Protein AF-Q4TFC7-F1 (afdb_monomer)

Structure (mmCIF, N/CA/C/O backbone):
data_AF-Q4TFC7-F1
#
_entry.id   AF-Q4TFC7-F1
#
loop_
_atom_site.group_PDB
_atom_site.id
_atom_site.type_symbol
_atom_site.label_atom_id
_atom_site.label_alt_id
_atom_site.label_comp_id
_atom_site.label_asym_id
_atom_site.label_entity_id
_atom_site.label_seq_id
_atom_site.pdbx_PDB_ins_code
_atom_site.Cartn_x
_atom_site.Cartn_y
_atom_site.Cartn_z
_atom_site.occupancy
_atom_site.B_iso_or_equiv
_atom_site.auth_seq_id
_atom_site.auth_comp_id
_atom_site.auth_asym_id
_atom_site.auth_atom_id
_atom_site.pdbx_PDB_model_num
ATOM 1 N N . GLN A 1 1 ? 28.797 12.409 16.904 1.00 44.72 1 GLN A N 1
ATOM 2 C CA . GLN A 1 1 ? 28.535 11.379 15.875 1.00 44.72 1 GLN A CA 1
ATOM 3 C C . GLN A 1 1 ? 27.149 11.685 15.314 1.00 44.72 1 GLN A C 1
ATOM 5 O O . GLN A 1 1 ? 26.218 11.717 16.105 1.00 44.72 1 GLN A O 1
ATOM 10 N N . LYS A 1 2 ? 27.008 12.078 14.038 1.00 45.78 2 LYS A N 1
ATOM 11 C CA . LYS A 1 2 ? 25.691 12.426 13.467 1.00 45.78 2 LYS A CA 1
ATOM 12 C C . LYS A 1 2 ? 24.937 11.140 13.123 1.00 45.78 2 LYS A C 1
ATOM 14 O O . LYS A 1 2 ? 25.306 10.458 12.175 1.00 45.78 2 LYS A O 1
ATOM 19 N N . THR A 1 3 ? 23.917 10.812 13.905 1.00 55.91 3 THR A N 1
ATOM 20 C CA . THR A 1 3 ? 22.926 9.766 13.620 1.00 55.91 3 THR A CA 1
ATOM 21 C C . THR A 1 3 ? 21.731 10.404 12.922 1.00 55.91 3 THR A C 1
ATOM 23 O O . THR A 1 3 ? 20.674 10.575 13.521 1.00 55.91 3 THR A O 1
ATOM 26 N N . GLU A 1 4 ? 21.908 10.823 11.671 1.00 63.78 4 GLU A N 1
ATOM 27 C CA . GLU A 1 4 ? 20.755 11.184 10.846 1.00 63.78 4 GLU A CA 1
ATOM 28 C C . GLU A 1 4 ? 20.077 9.878 10.412 1.00 63.78 4 GLU A C 1
ATOM 30 O O . GLU A 1 4 ? 20.639 9.092 9.646 1.00 63.78 4 GLU A O 1
ATOM 35 N N . HIS A 1 5 ? 18.889 9.607 10.952 1.00 62.84 5 HIS A N 1
ATOM 36 C CA . HIS A 1 5 ? 18.034 8.523 10.479 1.00 62.84 5 HIS A CA 1
ATOM 37 C C . HIS A 1 5 ? 17.412 8.948 9.146 1.00 62.84 5 HIS A C 1
ATOM 39 O O . HIS A 1 5 ? 16.346 9.561 9.109 1.00 62.84 5 HIS A O 1
ATOM 45 N N . TYR A 1 6 ? 18.079 8.630 8.038 1.00 60.88 6 TYR A N 1
ATOM 46 C CA . TYR A 1 6 ? 17.467 8.736 6.717 1.00 60.88 6 TYR A CA 1
ATOM 47 C C . TYR A 1 6 ? 16.341 7.696 6.620 1.00 60.88 6 TYR A C 1
ATOM 49 O O . TYR A 1 6 ? 16.592 6.494 6.556 1.00 60.88 6 TYR A O 1
ATOM 57 N N . SER A 1 7 ? 15.093 8.159 6.682 1.00 75.12 7 SER A N 1
ATOM 58 C CA . SER A 1 7 ? 13.904 7.340 6.423 1.00 75.12 7 SER A CA 1
ATOM 59 C C . SER A 1 7 ? 13.715 7.147 4.912 1.00 75.12 7 SER A C 1
ATOM 61 O O . SER A 1 7 ? 14.156 7.984 4.127 1.00 75.12 7 SER A O 1
ATOM 63 N N . SER A 1 8 ? 13.016 6.082 4.506 1.00 85.62 8 SER A N 1
ATOM 64 C CA . SER A 1 8 ? 12.772 5.684 3.108 1.00 85.62 8 SER A CA 1
ATOM 65 C C . SER A 1 8 ? 13.956 4.951 2.450 1.00 85.62 8 SER A C 1
ATOM 67 O O . SER A 1 8 ? 14.338 3.879 2.919 1.00 85.62 8 SER A O 1
ATOM 69 N N . TYR A 1 9 ? 14.521 5.476 1.359 1.00 89.62 9 TYR A N 1
ATOM 70 C CA . TYR A 1 9 ? 15.613 4.864 0.597 1.00 89.62 9 TYR A CA 1
ATOM 71 C C . TYR A 1 9 ? 16.769 5.854 0.367 1.00 89.62 9 TYR A C 1
ATOM 73 O O . TYR A 1 9 ? 16.539 7.063 0.355 1.00 89.62 9 TYR A O 1
ATOM 81 N N . PRO A 1 10 ? 18.015 5.378 0.153 1.00 90.00 10 PRO A N 1
ATOM 82 C CA . PRO A 1 10 ? 19.226 6.205 0.269 1.00 90.00 10 PRO A CA 1
ATOM 83 C C . PRO A 1 10 ? 19.317 7.454 -0.623 1.00 90.00 10 PRO A C 1
ATOM 85 O O . PRO A 1 10 ? 20.075 8.363 -0.301 1.00 90.00 10 PRO A O 1
ATOM 88 N N . VAL A 1 11 ? 18.580 7.503 -1.737 1.00 93.38 11 VAL A N 1
ATOM 89 C CA . VAL A 1 11 ? 18.606 8.621 -2.703 1.00 93.38 11 VAL A CA 1
ATOM 90 C C . VAL A 1 11 ? 17.291 9.405 -2.776 1.00 93.38 11 VAL A C 1
ATOM 92 O O . VAL A 1 11 ? 17.099 10.184 -3.709 1.00 93.38 11 VAL A O 1
ATOM 95 N N . TYR A 1 12 ? 16.380 9.198 -1.822 1.00 92.44 12 TYR A N 1
ATOM 96 C CA . TYR A 1 12 ? 15.073 9.856 -1.777 1.00 92.44 12 TYR A CA 1
ATOM 97 C C . TYR A 1 12 ? 15.181 11.384 -1.889 1.00 92.44 12 TYR A C 1
ATOM 99 O O . TYR A 1 12 ? 15.968 11.999 -1.167 1.00 92.44 12 TYR A O 1
ATOM 107 N N . HIS A 1 13 ? 14.390 11.988 -2.787 1.00 92.12 13 HIS A N 1
ATOM 108 C CA . HIS A 1 13 ? 14.385 13.435 -3.054 1.00 92.12 13 HIS A CA 1
ATOM 109 C C . HIS A 1 13 ? 15.771 14.038 -3.340 1.00 92.12 13 HIS A C 1
ATOM 111 O O . HIS A 1 13 ? 16.016 15.220 -3.095 1.00 92.12 13 HIS A O 1
ATOM 117 N N . SER A 1 14 ? 16.690 13.235 -3.869 1.00 93.75 14 SER A N 1
ATOM 118 C CA . SER A 1 14 ? 18.005 13.699 -4.295 1.00 93.75 14 SER A CA 1
ATOM 119 C C . SER A 1 14 ? 18.101 13.738 -5.816 1.00 93.75 14 SER A C 1
ATOM 121 O O . SER A 1 14 ? 17.331 13.0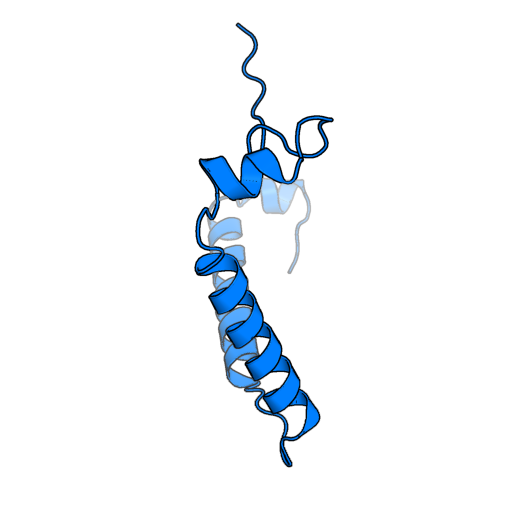98 -6.528 1.00 93.75 14 SER A O 1
ATOM 123 N N . VAL A 1 15 ? 19.124 14.425 -6.322 1.00 96.56 15 VAL A N 1
ATOM 124 C CA . VAL A 1 15 ? 19.464 14.418 -7.756 1.00 96.56 15 VAL A CA 1
ATOM 125 C C . VAL A 1 15 ? 19.871 13.033 -8.281 1.00 96.56 15 VAL A C 1
ATOM 127 O O . VAL A 1 15 ? 19.996 12.855 -9.487 1.00 96.56 15 VAL A O 1
ATOM 130 N N . TYR A 1 16 ? 20.086 12.058 -7.390 1.00 96.38 16 TYR A N 1
ATOM 131 C CA . TYR A 1 16 ? 20.465 10.685 -7.730 1.00 96.38 16 TYR A CA 1
ATOM 132 C C . TYR A 1 16 ? 19.262 9.742 -7.887 1.00 96.38 16 TYR A C 1
ATOM 134 O O . TYR A 1 16 ? 19.440 8.540 -8.082 1.00 96.38 16 TYR A O 1
ATOM 142 N N . GLU A 1 17 ? 18.037 10.262 -7.815 1.00 96.00 17 GLU A N 1
ATOM 143 C CA . GLU A 1 17 ? 16.820 9.528 -8.164 1.00 96.00 17 GLU A CA 1
ATOM 144 C C . GLU A 1 17 ? 16.648 9.482 -9.694 1.00 96.00 17 GLU A C 1
ATOM 146 O O . GLU A 1 17 ? 15.828 10.186 -10.280 1.00 96.00 17 GLU A O 1
ATOM 151 N N . THR A 1 18 ? 17.486 8.684 -10.360 1.00 97.56 18 THR A N 1
ATOM 152 C CA . THR A 1 18 ? 17.556 8.601 -11.828 1.00 97.56 18 THR A CA 1
ATOM 153 C C . THR A 1 18 ? 17.066 7.256 -12.367 1.00 97.56 18 THR A C 1
ATOM 155 O O . THR A 1 18 ? 16.858 6.301 -11.621 1.00 97.56 18 THR A O 1
ATOM 158 N N . PHE A 1 19 ? 16.896 7.134 -13.685 1.00 97.56 19 PHE A N 1
ATOM 159 C CA . PHE A 1 19 ? 16.556 5.844 -14.296 1.00 97.56 19 PHE A CA 1
ATOM 160 C C . PHE A 1 19 ? 17.645 4.789 -14.044 1.00 97.56 19 PHE A C 1
ATOM 162 O O . PHE A 1 19 ? 17.337 3.643 -13.723 1.00 97.56 19 PHE A O 1
ATOM 169 N N . GLU A 1 20 ? 18.918 5.181 -14.112 1.00 98.12 20 GLU A N 1
ATOM 170 C CA . GLU A 1 20 ? 20.059 4.282 -13.945 1.00 98.12 20 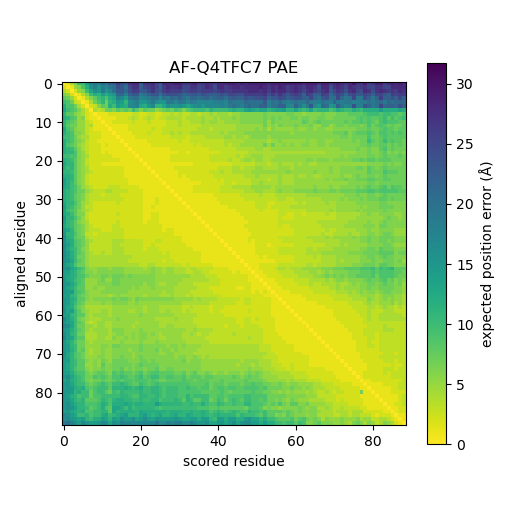GLU A CA 1
ATOM 171 C C . GLU A 1 20 ? 20.080 3.639 -12.564 1.00 98.12 20 GLU A C 1
ATOM 173 O O . GLU A 1 20 ? 20.501 2.489 -12.451 1.00 98.12 20 GLU A O 1
ATOM 178 N N . ILE A 1 21 ? 19.634 4.339 -11.509 1.00 97.44 21 ILE A N 1
ATOM 179 C CA . ILE A 1 21 ? 19.579 3.708 -10.191 1.00 97.44 21 ILE A CA 1
ATOM 180 C C . ILE A 1 21 ? 18.530 2.595 -10.177 1.00 97.44 21 ILE A C 1
ATOM 182 O O . ILE A 1 21 ? 18.794 1.508 -9.659 1.00 97.44 21 ILE A O 1
ATOM 186 N N . VAL A 1 22 ? 17.376 2.829 -10.808 1.00 97.81 22 VAL A N 1
ATOM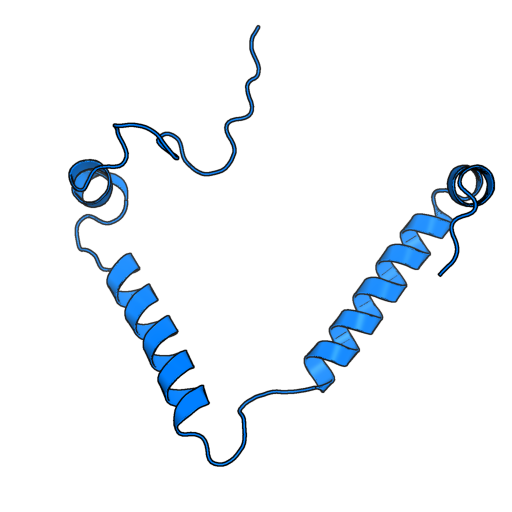 187 C CA . VAL A 1 22 ? 16.295 1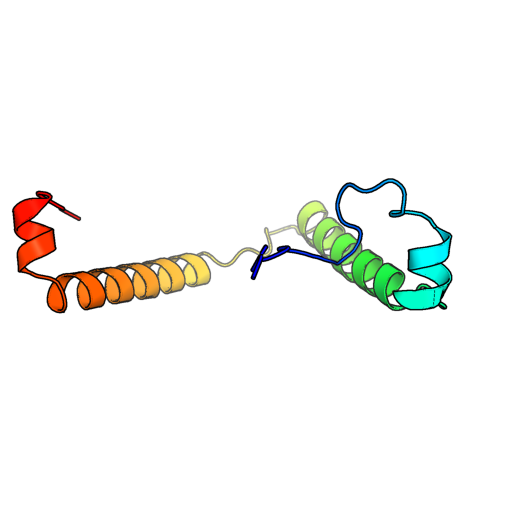.845 -10.908 1.00 97.81 22 VAL A CA 1
ATOM 188 C C . VAL A 1 22 ? 16.742 0.643 -11.731 1.00 97.81 22 VAL A C 1
ATOM 190 O O . VAL A 1 22 ? 16.653 -0.486 -11.254 1.00 97.81 22 VAL A O 1
ATOM 193 N N . GLU A 1 23 ? 17.278 0.885 -12.925 1.00 98.19 23 GLU A N 1
ATOM 194 C CA . GLU A 1 23 ? 17.741 -0.154 -13.845 1.00 98.19 23 GLU A CA 1
ATOM 195 C C . GLU A 1 23 ? 18.923 -0.948 -13.275 1.00 98.19 23 GLU A C 1
ATOM 197 O O . GLU A 1 23 ? 18.988 -2.159 -13.434 1.00 98.19 23 GLU A O 1
ATOM 202 N N . LYS A 1 24 ? 19.874 -0.320 -12.583 1.00 97.81 24 LYS A N 1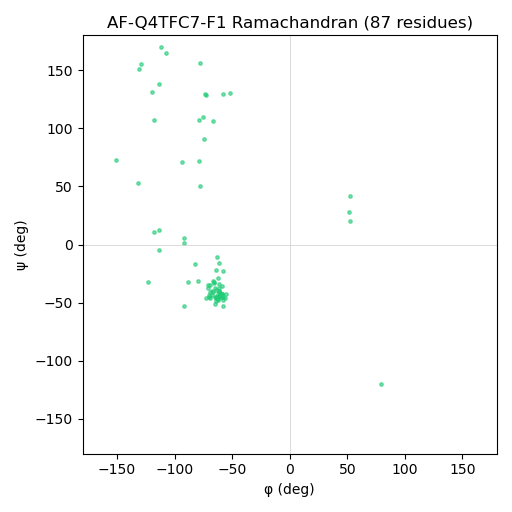
ATOM 203 C CA . LYS A 1 24 ? 21.073 -1.042 -12.125 1.00 97.81 24 LYS A CA 1
ATOM 204 C C . LYS A 1 24 ? 20.902 -1.691 -10.760 1.00 97.81 24 LYS A C 1
ATOM 206 O O . LYS A 1 24 ? 21.502 -2.737 -10.521 1.00 97.81 24 LYS A O 1
ATOM 211 N N . PHE A 1 25 ? 20.110 -1.093 -9.868 1.00 96.50 25 PHE A N 1
ATOM 212 C CA . PHE A 1 25 ? 20.090 -1.491 -8.457 1.00 96.50 25 PHE A CA 1
ATOM 213 C C . PHE A 1 25 ? 18.712 -1.908 -7.929 1.00 96.50 25 PHE A C 1
ATOM 215 O O . PHE A 1 25 ? 18.660 -2.799 -7.083 1.00 96.50 25 PHE A O 1
ATOM 222 N N . TYR A 1 26 ? 17.600 -1.334 -8.407 1.00 96.81 26 TYR A N 1
ATOM 223 C CA . TYR A 1 26 ? 16.268 -1.676 -7.872 1.00 96.81 26 TYR A CA 1
ATOM 224 C C . TYR A 1 26 ? 15.585 -2.809 -8.638 1.00 96.81 26 TYR A C 1
ATOM 226 O O . TYR A 1 26 ? 15.117 -3.777 -8.035 1.00 96.81 26 TYR A O 1
ATOM 234 N N . ASP A 1 27 ? 15.474 -2.695 -9.960 1.00 98.38 27 ASP A N 1
ATOM 235 C CA . ASP A 1 27 ? 14.714 -3.631 -10.788 1.00 98.38 27 ASP A CA 1
ATOM 236 C C . ASP A 1 27 ? 15.268 -3.751 -12.220 1.00 98.38 27 ASP A C 1
ATOM 238 O O . ASP A 1 27 ? 14.627 -3.305 -13.172 1.00 98.38 27 ASP A O 1
ATOM 242 N N . PRO A 1 28 ? 16.428 -4.412 -12.405 1.00 98.31 28 PRO A N 1
ATOM 243 C CA . PRO A 1 28 ? 17.115 -4.465 -13.703 1.00 98.31 28 PRO A CA 1
ATOM 244 C C . PRO A 1 28 ? 16.360 -5.108 -14.857 1.00 98.31 28 PRO A C 1
ATOM 246 O O . PRO A 1 28 ? 16.732 -4.965 -16.018 1.00 98.31 28 PRO A O 1
ATOM 249 N N . HIS A 1 29 ? 15.304 -5.852 -14.556 1.00 98.06 29 HIS A N 1
ATOM 250 C CA . HIS A 1 29 ? 14.464 -6.490 -15.565 1.00 98.06 29 HIS A CA 1
ATOM 251 C C . HIS A 1 29 ? 13.026 -5.976 -15.521 1.00 98.06 29 HIS A C 1
ATOM 253 O O . HIS A 1 29 ? 12.149 -6.589 -16.127 1.00 98.06 29 HIS A O 1
ATOM 259 N N . LEU A 1 30 ? 12.779 -4.902 -14.762 1.00 97.94 30 LEU A N 1
ATOM 260 C CA . LEU A 1 30 ? 11.470 -4.290 -14.534 1.00 97.94 30 LEU A CA 1
ATOM 261 C C . LEU A 1 30 ? 10.390 -5.280 -14.062 1.00 97.94 30 LEU A C 1
ATOM 263 O O . LEU A 1 30 ? 9.196 -5.016 -14.187 1.00 97.94 30 LEU A O 1
ATOM 267 N N . LYS A 1 31 ? 10.780 -6.439 -13.516 1.00 98.62 31 LYS A N 1
ATOM 268 C CA . LYS A 1 31 ? 9.842 -7.509 -13.147 1.00 98.62 31 LYS A CA 1
ATOM 269 C C . LYS A 1 31 ? 9.013 -7.120 -11.931 1.00 98.62 31 LYS A C 1
ATOM 271 O O . LYS A 1 31 ? 7.842 -7.485 -11.855 1.00 98.62 31 LYS A O 1
ATOM 276 N N . ARG A 1 32 ? 9.599 -6.382 -10.985 1.00 98.38 32 ARG A N 1
ATOM 277 C CA . ARG A 1 32 ? 8.897 -5.900 -9.787 1.00 98.38 32 ARG A CA 1
ATOM 278 C C . ARG A 1 32 ? 7.932 -4.783 -10.159 1.00 98.38 32 ARG A C 1
ATOM 280 O O . ARG A 1 32 ? 6.773 -4.837 -9.762 1.00 98.38 32 ARG A O 1
ATOM 287 N N . LEU A 1 33 ? 8.375 -3.820 -10.964 1.00 98.44 33 LEU A N 1
ATOM 288 C CA . LEU A 1 33 ? 7.529 -2.744 -11.479 1.00 98.44 33 LEU A CA 1
ATOM 289 C C . LEU A 1 33 ? 6.384 -3.295 -12.337 1.00 98.44 33 LEU A C 1
ATOM 291 O O . LEU A 1 33 ? 5.244 -2.865 -12.172 1.00 98.44 33 LEU A O 1
ATOM 295 N N . HIS A 1 34 ? 6.650 -4.306 -13.166 1.00 98.69 34 HIS A N 1
ATOM 296 C CA . HIS A 1 34 ? 5.621 -5.018 -13.921 1.00 98.69 34 HIS A CA 1
ATOM 297 C C . HIS A 1 34 ? 4.615 -5.727 -13.004 1.00 98.69 34 HIS A C 1
ATOM 299 O O . HIS A 1 34 ? 3.411 -5.550 -13.174 1.00 98.69 34 HIS A O 1
ATOM 305 N N . ALA A 1 35 ? 5.074 -6.464 -11.988 1.00 98.75 35 ALA A N 1
ATOM 306 C CA . ALA A 1 35 ? 4.178 -7.110 -11.026 1.00 98.75 35 ALA A CA 1
ATOM 307 C C . ALA A 1 35 ? 3.308 -6.087 -10.271 1.00 98.75 35 ALA A C 1
ATOM 309 O O . ALA A 1 35 ? 2.103 -6.283 -10.121 1.00 98.75 35 ALA A O 1
ATOM 310 N N . VAL A 1 36 ? 3.885 -4.955 -9.852 1.00 98.69 36 VAL A N 1
ATOM 311 C CA . VAL A 1 36 ? 3.136 -3.851 -9.230 1.00 98.69 36 VAL A CA 1
ATOM 312 C C . VAL A 1 36 ? 2.087 -3.289 -10.190 1.00 98.69 36 VAL A C 1
ATOM 314 O O . VAL A 1 36 ? 0.958 -3.033 -9.769 1.00 98.69 36 VAL A O 1
ATOM 317 N N . ALA A 1 37 ? 2.425 -3.123 -11.471 1.00 98.69 37 ALA A N 1
ATOM 318 C CA . ALA A 1 37 ? 1.479 -2.671 -12.485 1.00 98.69 37 ALA A CA 1
ATOM 319 C C . ALA A 1 37 ? 0.319 -3.660 -12.664 1.00 98.69 37 ALA A C 1
ATOM 321 O O . ALA A 1 37 ? -0.832 -3.233 -12.703 1.00 98.69 37 ALA A O 1
ATOM 322 N N . GLN A 1 38 ? 0.593 -4.967 -12.691 1.00 98.69 38 GLN A N 1
ATOM 323 C CA . GLN A 1 38 ? -0.442 -6.001 -12.776 1.00 98.69 38 GLN A CA 1
ATOM 324 C C . GLN A 1 38 ? -1.371 -5.987 -11.558 1.00 98.69 38 GLN A C 1
ATOM 326 O O . GLN A 1 38 ? -2.587 -6.020 -11.724 1.00 98.69 38 GLN A O 1
ATOM 331 N N . VAL A 1 39 ? -0.826 -5.880 -10.342 1.00 98.69 39 VAL A N 1
ATOM 332 C CA . VAL A 1 39 ? -1.630 -5.816 -9.109 1.00 98.69 39 VAL A CA 1
ATOM 333 C C . VAL A 1 39 ? -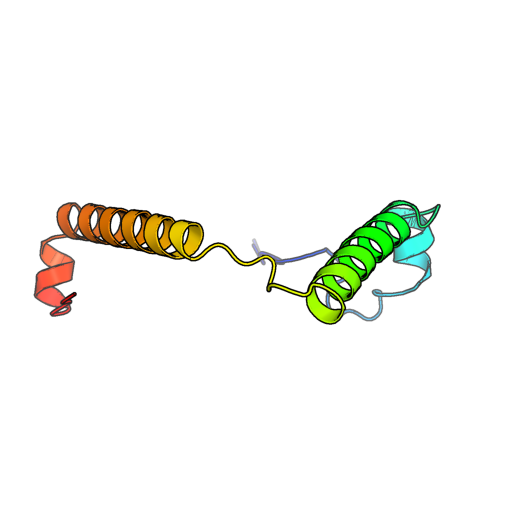2.500 -4.559 -9.083 1.00 98.69 39 VAL A C 1
ATOM 335 O O . VAL A 1 39 ? -3.701 -4.646 -8.833 1.00 98.69 39 VAL A O 1
ATOM 338 N N . ARG A 1 40 ? -1.921 -3.387 -9.373 1.00 98.75 40 ARG A N 1
ATOM 339 C CA . ARG A 1 40 ? -2.662 -2.114 -9.399 1.00 98.75 40 ARG A CA 1
ATOM 340 C C . ARG A 1 40 ? -3.725 -2.105 -10.491 1.00 98.75 40 ARG A C 1
ATOM 342 O O . ARG A 1 40 ? -4.855 -1.712 -10.225 1.00 98.75 40 ARG A O 1
ATOM 349 N N . GLY A 1 41 ? -3.370 -2.561 -11.691 1.00 98.50 41 GLY A N 1
ATOM 350 C CA . GLY A 1 41 ? -4.296 -2.701 -12.807 1.00 98.50 41 GLY A CA 1
ATOM 351 C C . GLY A 1 41 ? -5.452 -3.623 -12.440 1.00 98.50 41 GLY A C 1
ATOM 352 O O . GLY A 1 41 ? -6.599 -3.203 -12.507 1.00 98.50 41 GLY A O 1
ATOM 353 N N . GLY A 1 42 ? -5.158 -4.832 -11.957 1.00 98.25 42 GLY A N 1
ATOM 354 C CA . GLY A 1 42 ? -6.173 -5.796 -11.532 1.00 98.25 42 GLY A CA 1
ATOM 355 C C . GLY A 1 42 ? -7.129 -5.238 -10.477 1.00 98.25 42 GLY A C 1
ATOM 356 O O . GLY A 1 42 ? -8.337 -5.411 -10.605 1.00 98.25 42 GLY A O 1
ATOM 357 N N . LEU A 1 43 ? -6.615 -4.505 -9.484 1.00 98.44 43 LEU A N 1
ATOM 358 C CA . LEU A 1 43 ? -7.450 -3.851 -8.475 1.00 98.44 43 LEU A CA 1
ATOM 359 C C . LEU A 1 43 ? -8.377 -2.788 -9.086 1.00 98.44 43 LEU A C 1
ATOM 361 O O . LEU A 1 43 ? -9.560 -2.761 -8.762 1.00 98.44 43 LEU A O 1
ATOM 365 N N . ILE A 1 44 ? -7.859 -1.929 -9.970 1.00 98.31 44 ILE A N 1
ATOM 366 C CA . ILE A 1 44 ? -8.657 -0.896 -10.650 1.00 98.31 44 ILE A CA 1
ATOM 367 C C . ILE A 1 44 ? -9.743 -1.541 -11.511 1.00 98.31 44 ILE A C 1
ATOM 369 O O . ILE A 1 44 ? -10.897 -1.137 -11.422 1.00 98.31 44 ILE A O 1
ATOM 373 N N . PHE A 1 45 ? -9.386 -2.553 -12.303 1.00 98.19 45 PHE A N 1
ATOM 374 C CA . PHE A 1 45 ? -10.336 -3.295 -13.129 1.00 98.19 45 PHE A CA 1
ATOM 375 C C . PHE A 1 45 ? -11.445 -3.914 -12.279 1.00 98.19 45 PHE A C 1
ATOM 377 O O . PHE A 1 45 ? -12.620 -3.723 -12.578 1.00 98.19 45 PHE A O 1
ATOM 384 N N . LEU A 1 46 ? -11.084 -4.585 -11.181 1.00 97.88 46 LEU A N 1
ATOM 385 C CA . LEU A 1 46 ? -12.058 -5.182 -10.275 1.00 97.88 46 LEU A CA 1
ATOM 386 C C . LEU A 1 46 ? -12.997 -4.119 -9.686 1.00 97.88 46 LEU A C 1
ATOM 388 O O . LEU A 1 46 ? -14.205 -4.315 -9.670 1.00 97.88 46 LEU A O 1
ATOM 392 N N . LEU A 1 47 ? -12.472 -2.984 -9.226 1.00 98.00 47 LEU A N 1
ATOM 393 C CA . LEU A 1 47 ? -13.293 -1.923 -8.638 1.00 98.00 47 LEU A CA 1
ATOM 394 C C . LEU A 1 47 ? -14.193 -1.217 -9.662 1.00 98.00 47 LEU A C 1
ATOM 396 O O . LEU A 1 47 ? -15.295 -0.812 -9.306 1.00 98.00 47 LEU A O 1
ATOM 400 N N . ALA A 1 48 ? -13.730 -1.053 -10.902 1.00 97.81 48 ALA A N 1
ATOM 401 C CA . ALA A 1 48 ? -14.454 -0.329 -11.943 1.00 97.81 48 ALA A CA 1
ATOM 402 C C . ALA A 1 48 ? -15.566 -1.158 -12.605 1.00 97.81 48 ALA A C 1
ATOM 404 O O . ALA A 1 48 ? -16.559 -0.580 -13.038 1.00 97.81 48 ALA A O 1
ATOM 405 N N . ASP A 1 49 ? -15.393 -2.480 -12.692 1.00 97.38 49 ASP A N 1
ATOM 406 C CA . ASP A 1 49 ? -16.258 -3.357 -13.497 1.00 97.38 49 ASP A CA 1
ATOM 407 C C . ASP A 1 49 ? -17.092 -4.350 -12.666 1.00 97.38 49 ASP A C 1
ATOM 409 O O . ASP A 1 49 ? -17.938 -5.070 -13.196 1.00 97.38 49 ASP A O 1
ATOM 413 N N . SER A 1 50 ? -16.900 -4.412 -11.344 1.00 97.75 50 SER A N 1
ATOM 414 C CA . SER A 1 50 ? -17.709 -5.307 -10.507 1.00 97.75 50 SER A CA 1
ATOM 415 C C . SER A 1 50 ? -19.146 -4.803 -10.348 1.00 97.75 50 SER A C 1
ATOM 417 O O . SER A 1 50 ? -19.374 -3.684 -9.892 1.00 97.75 50 SER A O 1
ATOM 419 N N . LEU A 1 51 ? -20.129 -5.675 -10.610 1.00 97.81 51 LEU A N 1
ATOM 420 C CA . LEU A 1 51 ? -21.557 -5.402 -10.372 1.00 97.81 51 LEU A CA 1
ATOM 421 C C . LEU A 1 51 ? -21.860 -5.072 -8.898 1.00 97.81 51 LEU A C 1
ATOM 423 O O . LEU A 1 51 ? -22.721 -4.246 -8.603 1.00 97.81 51 LEU A O 1
ATOM 427 N N . LEU A 1 52 ? -21.152 -5.732 -7.978 1.00 97.19 52 LEU A N 1
ATOM 428 C CA . LEU A 1 52 ? -21.157 -5.443 -6.548 1.00 97.19 52 LEU A CA 1
ATOM 429 C C . LEU A 1 52 ? -19.736 -5.078 -6.129 1.00 97.19 52 LEU A C 1
ATOM 431 O O . LEU A 1 52 ? -18.802 -5.813 -6.443 1.00 97.19 52 LEU A O 1
ATOM 435 N N . LEU A 1 53 ? -19.574 -3.978 -5.392 1.00 96.81 53 LEU A N 1
ATOM 436 C CA . LEU A 1 53 ? -18.253 -3.555 -4.938 1.00 96.81 53 LEU A CA 1
ATOM 437 C C . LEU A 1 53 ? -17.584 -4.666 -4.107 1.00 96.81 53 LEU A C 1
ATOM 439 O O . LEU A 1 53 ? -18.194 -5.151 -3.150 1.00 96.81 53 LEU A O 1
ATOM 443 N N . PRO A 1 54 ? -16.331 -5.043 -4.418 1.00 96.81 54 PRO A N 1
ATOM 444 C CA . PRO A 1 54 ? -15.593 -6.108 -3.737 1.00 96.81 54 PRO A CA 1
ATOM 445 C C . PRO A 1 54 ? -15.034 -5.626 -2.384 1.00 96.81 54 PRO A C 1
ATOM 447 O O . PRO A 1 54 ? -13.841 -5.745 -2.109 1.00 96.81 54 PRO A O 1
ATOM 450 N N . LEU A 1 55 ? -15.881 -5.020 -1.552 1.00 96.88 55 LEU A N 1
ATOM 451 C CA . LEU A 1 55 ? -15.535 -4.476 -0.241 1.00 96.88 55 LEU A CA 1
ATOM 452 C C . LEU A 1 55 ? -16.237 -5.278 0.855 1.00 96.88 55 LEU A C 1
ATOM 454 O O . LEU A 1 55 ? -17.423 -5.581 0.747 1.00 96.88 55 LEU A O 1
ATOM 458 N N . ASP A 1 56 ? -15.515 -5.570 1.934 1.00 96.81 56 ASP A N 1
ATOM 459 C CA . ASP A 1 56 ? -16.047 -6.286 3.092 1.00 96.81 56 ASP A CA 1
ATOM 460 C C . ASP A 1 56 ? -15.987 -5.404 4.345 1.00 96.81 56 ASP A C 1
ATOM 462 O O . ASP A 1 56 ? -14.926 -5.161 4.924 1.00 96.81 56 ASP A O 1
ATOM 466 N N . VAL A 1 57 ? -17.156 -4.930 4.781 1.00 97.56 57 VAL A N 1
ATOM 467 C CA . VAL A 1 57 ? -17.299 -4.064 5.961 1.00 97.56 57 VAL A CA 1
ATOM 468 C C . VAL A 1 57 ? -16.894 -4.757 7.265 1.00 97.56 57 VAL A C 1
ATOM 470 O O . VAL A 1 57 ? -16.519 -4.079 8.225 1.00 97.56 57 VAL A O 1
ATOM 473 N N . ASN A 1 58 ? -16.900 -6.094 7.309 1.00 98.38 58 ASN A N 1
ATOM 474 C CA . ASN A 1 58 ? -16.473 -6.839 8.493 1.00 98.38 58 ASN A CA 1
ATOM 475 C C . ASN A 1 58 ? -14.975 -6.655 8.757 1.00 98.38 58 ASN A C 1
ATOM 477 O O . ASN A 1 58 ? -14.567 -6.570 9.914 1.00 98.38 58 ASN A O 1
ATOM 481 N N . GLN A 1 59 ? -14.164 -6.476 7.707 1.00 98.25 59 GLN A N 1
ATOM 482 C CA . GLN A 1 59 ? -12.738 -6.169 7.858 1.00 98.25 59 GLN A CA 1
ATOM 483 C C . GLN A 1 59 ? -12.522 -4.840 8.591 1.00 98.25 59 GLN A C 1
ATOM 485 O O . GLN A 1 59 ? -11.611 -4.709 9.417 1.00 98.25 59 GLN A O 1
ATOM 490 N N . TYR A 1 60 ? -13.383 -3.853 8.331 1.00 98.06 60 TYR A N 1
ATOM 491 C CA . TYR A 1 60 ? -13.342 -2.578 9.039 1.00 98.06 60 TYR A CA 1
ATOM 492 C C . TYR A 1 60 ? -13.780 -2.737 10.500 1.00 98.06 60 TYR A C 1
ATOM 494 O O . TYR A 1 60 ? -13.106 -2.235 11.400 1.00 98.06 60 TYR A O 1
ATOM 502 N N . ALA A 1 61 ? -14.849 -3.496 10.761 1.00 98.56 61 ALA A N 1
ATOM 503 C CA . ALA A 1 61 ? -15.305 -3.795 12.120 1.00 98.56 61 ALA A CA 1
ATOM 504 C C . ALA A 1 61 ? -14.224 -4.504 12.959 1.00 98.56 61 ALA A C 1
ATOM 506 O O . ALA A 1 61 ? -13.984 -4.142 14.114 1.00 98.56 61 ALA A O 1
ATOM 507 N N . ASP A 1 62 ? -13.517 -5.468 12.371 1.00 98.56 62 ASP A N 1
ATOM 508 C CA . ASP A 1 62 ? -12.400 -6.150 13.024 1.00 98.56 62 ASP A CA 1
ATOM 509 C C . ASP A 1 62 ? -11.226 -5.206 13.299 1.00 98.56 62 ASP A C 1
ATOM 511 O O . ASP A 1 62 ? -10.588 -5.299 14.351 1.00 98.56 62 ASP A O 1
ATOM 515 N N . SER A 1 63 ? -10.954 -4.273 12.385 1.00 98.38 63 SER A N 1
ATOM 516 C CA . SER A 1 63 ? -9.917 -3.252 12.567 1.00 98.38 63 SER A CA 1
ATOM 517 C C . 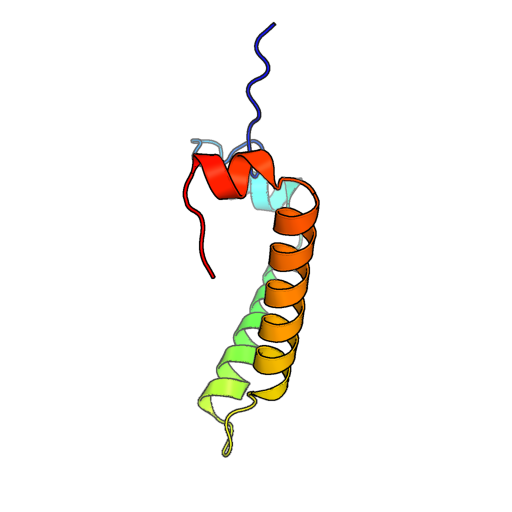SER A 1 63 ? -10.264 -2.312 13.723 1.00 98.38 63 SER A C 1
ATOM 519 O O . SER A 1 63 ? -9.428 -2.098 14.601 1.00 98.38 63 SER A O 1
ATOM 521 N N . LEU A 1 64 ? -11.515 -1.844 13.806 1.00 98.44 64 LEU A N 1
ATOM 522 C CA . LEU A 1 64 ? -12.004 -1.038 14.931 1.00 98.44 64 LEU A CA 1
ATOM 523 C C . LEU A 1 64 ? -11.854 -1.771 16.264 1.00 98.44 64 LEU A C 1
ATOM 525 O O . LEU A 1 64 ? -11.352 -1.194 17.229 1.00 98.44 64 LEU A O 1
ATOM 529 N N . ARG A 1 65 ? -12.224 -3.057 16.316 1.00 98.44 65 ARG A N 1
ATOM 530 C CA . ARG A 1 65 ? -12.065 -3.875 17.526 1.00 98.44 65 ARG A CA 1
ATOM 531 C C . ARG A 1 65 ? -10.601 -3.953 17.962 1.00 98.44 65 ARG A C 1
ATOM 533 O O . ARG A 1 65 ? -10.307 -3.776 19.143 1.00 98.44 65 ARG A O 1
ATOM 540 N N . LYS A 1 66 ? -9.682 -4.192 17.021 1.00 98.38 66 LYS A N 1
ATOM 541 C CA . LYS A 1 66 ? -8.236 -4.253 17.295 1.00 98.38 66 LYS A CA 1
ATOM 542 C C . LYS A 1 66 ? -7.705 -2.920 17.816 1.00 98.38 66 LYS A C 1
ATOM 544 O O . LYS A 1 66 ? -6.969 -2.910 18.800 1.00 98.38 66 LYS A O 1
ATOM 549 N N . TYR A 1 67 ? -8.088 -1.807 17.196 1.00 97.50 67 TYR A N 1
ATOM 550 C CA . TYR A 1 67 ? -7.627 -0.483 17.613 1.00 97.50 67 TYR A CA 1
ATOM 551 C C . TYR A 1 67 ? -8.168 -0.084 18.984 1.00 97.50 67 TYR A C 1
ATOM 553 O O . TYR A 1 67 ? -7.388 0.361 19.823 1.00 97.50 67 TYR A O 1
ATOM 561 N N . ALA A 1 68 ? -9.455 -0.326 19.251 1.00 97.06 68 ALA A N 1
ATOM 562 C CA . ALA A 1 68 ? -10.063 -0.080 20.558 1.00 97.06 68 ALA A CA 1
ATOM 563 C C . ALA A 1 68 ? -9.369 -0.886 21.670 1.00 97.06 68 ALA A C 1
ATOM 565 O O . ALA A 1 68 ? -9.052 -0.352 22.734 1.00 97.06 68 ALA A O 1
ATOM 566 N N . LEU A 1 69 ? -9.060 -2.160 21.407 1.00 97.31 69 LEU A N 1
ATOM 567 C CA . LEU A 1 69 ? -8.314 -2.986 22.352 1.00 97.31 69 LEU A CA 1
ATOM 568 C C . LEU A 1 69 ? -6.894 -2.448 22.571 1.00 97.31 69 LEU A C 1
ATOM 570 O O . LEU A 1 69 ? -6.459 -2.317 23.713 1.00 97.31 69 LEU A O 1
ATOM 574 N N . SER A 1 70 ? -6.189 -2.102 21.492 1.00 97.06 70 SER A N 1
ATOM 575 C CA . SER A 1 70 ? -4.819 -1.590 21.559 1.00 97.06 70 SER A CA 1
ATOM 576 C C . SER A 1 70 ? -4.727 -0.296 22.368 1.00 97.06 70 SER A C 1
ATOM 578 O O . SER A 1 70 ? -3.824 -0.160 23.195 1.00 97.06 70 SER A O 1
ATOM 580 N N . ILE A 1 71 ? -5.645 0.654 22.154 1.00 95.38 71 ILE A N 1
ATOM 581 C CA . ILE A 1 71 ? -5.632 1.921 22.895 1.00 95.38 71 ILE A CA 1
ATOM 582 C C . ILE A 1 71 ? -6.047 1.719 24.355 1.00 95.38 71 ILE A C 1
ATOM 584 O O . ILE A 1 71 ? -5.417 2.285 25.243 1.00 95.38 71 ILE A O 1
ATOM 588 N N . SER A 1 72 ? -7.016 0.837 24.628 1.00 94.50 72 SER A N 1
ATOM 589 C CA . SER A 1 72 ? -7.407 0.489 26.000 1.00 94.50 72 SER A CA 1
ATOM 590 C C . SER A 1 72 ? -6.247 -0.140 26.780 1.00 94.50 72 SER A C 1
ATOM 592 O O . SER A 1 72 ? -5.967 0.257 27.910 1.00 94.50 72 SER A O 1
ATOM 594 N N . GLN A 1 73 ? -5.506 -1.065 26.165 1.00 95.88 73 GLN A N 1
ATOM 595 C CA . GLN A 1 73 ? -4.319 -1.681 26.767 1.00 95.88 73 GLN A CA 1
ATOM 596 C C . GLN A 1 73 ? -3.174 -0.685 26.983 1.00 95.88 73 GLN A C 1
ATOM 598 O O . GLN A 1 73 ? -2.380 -0.843 27.911 1.00 95.88 73 GLN A O 1
ATOM 603 N N . LEU A 1 74 ? -3.038 0.320 26.115 1.00 95.62 74 LEU A N 1
ATOM 604 C CA . LEU A 1 74 ? -2.071 1.394 26.322 1.00 95.62 74 LEU A CA 1
ATOM 605 C C . LEU A 1 74 ? -2.487 2.271 27.509 1.00 95.62 74 LEU A C 1
ATOM 607 O O . LEU A 1 74 ? -1.669 2.510 28.389 1.00 95.62 74 LEU A O 1
ATOM 611 N N . ALA A 1 75 ? -3.760 2.663 27.588 1.00 94.88 75 ALA A N 1
ATOM 612 C CA . ALA A 1 75 ? -4.294 3.466 28.686 1.00 94.88 75 ALA A CA 1
ATOM 613 C C . ALA A 1 75 ? -4.127 2.780 30.052 1.00 94.88 75 ALA A C 1
ATOM 615 O O . ALA A 1 75 ? -3.699 3.408 31.015 1.00 94.88 75 ALA A O 1
ATOM 616 N N . GLN A 1 76 ? -4.383 1.469 30.122 1.00 94.19 76 GLN A N 1
ATOM 617 C CA . GLN A 1 76 ? -4.201 0.680 31.348 1.00 94.19 76 GLN A CA 1
ATOM 618 C C . GLN A 1 76 ? -2.747 0.646 31.840 1.00 94.19 76 GLN A C 1
ATOM 620 O O . GLN A 1 76 ? -2.514 0.510 33.037 1.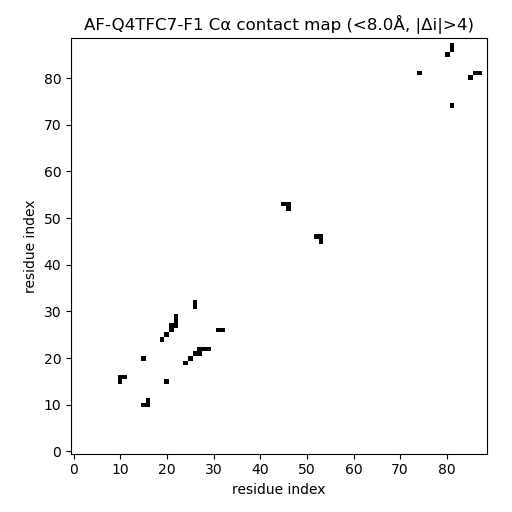00 94.19 76 GLN A O 1
ATOM 625 N N . ARG A 1 77 ? -1.767 0.769 30.935 1.00 96.44 77 ARG A N 1
ATOM 626 C CA . ARG A 1 77 ? -0.339 0.806 31.287 1.00 96.44 77 ARG A CA 1
ATOM 627 C C . ARG A 1 77 ? 0.145 2.189 31.728 1.00 96.44 77 ARG A C 1
ATOM 629 O O . ARG A 1 77 ? 1.203 2.265 32.341 1.00 96.44 77 ARG A O 1
ATOM 636 N N . HIS A 1 78 ? -0.617 3.239 31.428 1.00 95.50 78 HIS A N 1
ATOM 637 C CA . HIS A 1 78 ? -0.226 4.642 31.592 1.00 95.50 78 HIS A CA 1
ATOM 638 C C . HIS A 1 78 ? -1.314 5.472 32.308 1.00 95.50 78 HIS A C 1
ATOM 640 O O . HIS A 1 78 ? -1.786 6.479 31.773 1.00 95.50 78 HIS A O 1
ATOM 646 N N . PRO A 1 79 ? -1.793 5.048 33.497 1.00 93.94 79 PRO A N 1
ATOM 647 C CA . PRO A 1 79 ? -2.937 5.687 34.151 1.00 93.94 79 PRO A CA 1
ATOM 648 C C . PRO A 1 79 ? -2.648 7.130 34.595 1.00 93.94 79 PRO A C 1
ATOM 650 O O . PRO A 1 79 ? -3.543 7.978 34.556 1.00 93.94 79 PRO A O 1
ATOM 653 N N . ASP A 1 80 ? -1.408 7.429 34.984 1.00 96.06 80 ASP A N 1
ATOM 654 C CA . ASP A 1 80 ? -1.006 8.765 35.426 1.00 96.06 80 ASP A CA 1
ATOM 655 C C . ASP A 1 80 ? -1.011 9.754 34.258 1.00 96.06 80 ASP A C 1
ATOM 657 O O . ASP A 1 80 ? -1.502 10.878 34.395 1.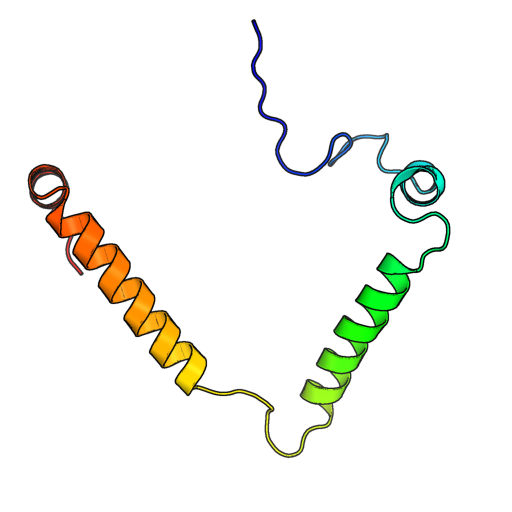00 96.06 80 ASP A O 1
ATOM 661 N N . GLU A 1 81 ? -0.542 9.334 33.080 1.00 94.25 81 GLU A N 1
ATOM 662 C CA . GLU A 1 81 ? -0.580 10.148 31.869 1.00 94.25 81 GLU A CA 1
ATOM 663 C C . GLU A 1 81 ? -2.017 10.369 31.383 1.00 94.25 81 GLU A C 1
ATOM 665 O O . GLU A 1 81 ? -2.364 11.492 31.014 1.00 94.25 81 GLU A O 1
ATOM 670 N N . ILE A 1 82 ? -2.882 9.348 31.443 1.00 95.56 82 ILE A N 1
ATOM 671 C CA . ILE A 1 82 ? -4.307 9.485 31.095 1.00 95.56 82 ILE A CA 1
ATOM 672 C C . ILE A 1 82 ? -4.972 10.587 31.926 1.00 95.56 82 ILE A C 1
ATOM 674 O O . ILE A 1 82 ? -5.651 11.454 31.371 1.00 95.56 82 ILE A O 1
ATOM 678 N N . ASN A 1 83 ? -4.728 10.598 33.238 1.00 93.81 83 ASN A N 1
ATOM 679 C CA . ASN A 1 83 ? -5.273 11.616 34.134 1.00 93.81 83 ASN A CA 1
ATOM 680 C C . ASN A 1 83 ? -4.630 12.991 33.908 1.00 93.81 83 ASN A C 1
ATOM 682 O O . ASN A 1 83 ? -5.336 13.998 33.819 1.00 93.81 83 ASN A O 1
ATOM 686 N N . THR A 1 84 ? -3.302 13.039 33.778 1.00 96.88 84 THR A N 1
ATOM 687 C CA . THR A 1 84 ? -2.533 14.282 33.601 1.00 96.88 84 THR A CA 1
ATOM 688 C C . THR A 1 84 ? -2.935 15.018 32.326 1.00 96.88 84 THR A C 1
ATOM 690 O O . THR A 1 84 ? -3.155 16.230 32.349 1.00 96.88 84 THR A O 1
ATOM 693 N N . PHE A 1 85 ? -3.083 14.291 31.217 1.00 94.44 85 PHE A N 1
ATOM 694 C CA . PHE A 1 85 ? -3.449 14.858 29.918 1.00 94.44 85 PHE A CA 1
ATOM 695 C C . PHE A 1 85 ? -4.961 14.865 29.655 1.00 94.44 85 PHE A C 1
ATOM 697 O O . PHE A 1 85 ? -5.382 15.327 28.597 1.00 94.44 85 PHE A O 1
ATOM 704 N N . LYS A 1 86 ? -5.780 14.402 30.613 1.00 92.06 86 LYS A N 1
ATOM 705 C CA . LYS A 1 86 ? -7.250 14.333 30.513 1.00 92.06 86 LYS A CA 1
ATOM 706 C C . LYS A 1 86 ? -7.720 13.614 29.246 1.00 92.06 86 LYS A C 1
ATOM 708 O O . LYS A 1 86 ? -8.643 14.065 28.568 1.00 92.06 86 LYS A O 1
ATOM 713 N N . VAL A 1 87 ? -7.054 12.513 28.911 1.00 89.12 87 VAL A N 1
ATOM 714 C CA . VAL A 1 87 ? -7.374 11.731 27.716 1.00 89.12 87 VAL A CA 1
ATOM 715 C C . VAL A 1 87 ? -8.675 10.964 27.955 1.00 89.12 87 VAL A C 1
ATOM 717 O O . VAL A 1 87 ? -8.814 10.275 28.963 1.00 89.12 87 VAL A O 1
ATOM 720 N N . SER A 1 88 ? -9.620 11.072 27.021 1.00 83.19 88 SER A N 1
ATOM 721 C CA . SER A 1 88 ? -10.871 10.312 27.009 1.00 83.19 88 SER A CA 1
ATOM 722 C C . SER A 1 88 ? -11.100 9.677 25.638 1.00 83.19 88 SER A C 1
ATOM 724 O O . SER A 1 88 ? -10.620 10.181 24.619 1.00 83.19 88 SER A O 1
ATOM 726 N N . PHE A 1 89 ? -11.804 8.546 25.628 1.00 79.12 89 PHE A N 1
ATOM 727 C CA . PHE A 1 89 ? -12.163 7.775 24.438 1.00 79.12 89 PHE A CA 1
ATOM 728 C C . PHE A 1 89 ? -13.532 7.134 24.636 1.00 79.12 89 PHE A C 1
ATOM 730 O O . PHE A 1 89 ? -13.846 6.792 25.801 1.00 79.12 89 PHE A O 1
#

Foldseek 3Di:
DDPDPDPDDDQPPHPPPDPCCCCPPNPVPCVVVVVVCVVVVVQVCQCVPDPDGPDDCVVVVVVVVVVVVVVVVVCVVPVVCCVVVVDDD

pLDDT: mean 93.23, std 11.05, range [44.72, 98.75]

Organism: Tetraodon nigroviridis (NCBI:txid99883)

InterPro domains:
  IPR039373 Transferrin receptor protein 1/Glutamate carboxypeptidase 2-like [PTHR10404] (6-81)

Secondary structure (DSSP, 8-state):
-------S-TTTTSTT--HHHIIIII-TTSHHHHHHHHHHHHHHHHHHH-SS----HHHHHHHHHHHHHHHHHHHHH-HHHHHHTT---

Mean predicted aligned error: 6.01 Å

Solvent-accessible surface area (backbone atoms only — not comparable to full-atom values): 5627 Å² total; per-residue (Å²): 133,89,83,77,81,80,74,92,55,100,43,68,99,40,95,66,69,45,68,64,48,39,43,73,72,73,36,70,78,45,58,62,62,48,51,52,48,52,55,54,49,52,52,50,50,49,65,75,69,43,94,61,74,94,70,64,70,64,61,54,54,54,47,52,53,52,51,55,50,53,52,51,58,49,45,72,76,36,57,68,57,36,62,74,70,65,64,81,134

Radius of gyration: 22.38 Å; Cα contacts (8 Å, |Δi|>4): 20; chains: 1; bounding box: 50×22×51 Å

Sequence (89 aa):
QKTEHYSSYPVYHSVYETFEIVEKFYDPHLKRLHAVAQVRGGLIFLLADSLLLPLDVNQYADSLRKYALSISQLAQRHPDEINTFKVSF